Protein AF-A0A3D1AVZ0-F1 (afdb_monomer_lite)

Radius of gyration: 17.13 Å; chains: 1; bounding box: 31×27×48 Å

pLDDT: mean 89.75, std 7.51, range [69.0, 98.31]

Secondary structure (DSSP, 8-state):
-------HHHHHHHHHHHHHHHHTTGGG--S-SS--TTHHHH---HHHHHHHHHHHHHTT-GGG--

Sequence (66 aa):
PRDTQLDQEALNLCSDYWEAVRMAYEPFDTSPPGGTAEVYLHEMPGGQFTNLKEQAQALGLGERWP

Structure (mmCIF, N/CA/C/O backbone):
data_AF-A0A3D1AVZ0-F1
#
_entry.id   AF-A0A3D1AVZ0-F1
#
loop_
_atom_site.group_PDB
_atom_site.id
_atom_site.type_symbol
_atom_site.label_atom_id
_atom_site.label_alt_id
_atom_site.label_comp_id
_atom_site.label_asym_id
_atom_site.label_entity_id
_atom_site.label_seq_id
_atom_site.pdbx_PDB_ins_code
_atom_site.Cartn_x
_atom_site.Cartn_y
_atom_site.Cartn_z
_atom_site.occupancy
_atom_site.B_iso_or_equiv
_atom_site.auth_seq_id
_atom_site.auth_comp_id
_atom_site.auth_asym_id
_atom_site.auth_atom_id
_atom_site.pdbx_PDB_model_num
ATOM 1 N N . PRO A 1 1 ? -5.647 12.547 25.682 1.00 69.00 1 PRO A N 1
ATOM 2 C CA . PRO A 1 1 ? -5.899 13.505 24.576 1.00 69.00 1 PRO A CA 1
ATOM 3 C C . PRO A 1 1 ? -5.335 12.947 23.263 1.00 69.00 1 PRO A C 1
ATOM 5 O O . PRO A 1 1 ? -4.219 12.440 23.280 1.00 69.00 1 PRO A O 1
ATOM 8 N N . ARG A 1 2 ? -6.109 13.029 22.169 1.00 87.00 2 ARG A N 1
ATOM 9 C CA . ARG A 1 2 ? -5.933 12.283 20.899 1.00 87.00 2 ARG A CA 1
ATOM 10 C C . ARG A 1 2 ? -6.339 10.800 20.945 1.00 87.00 2 ARG A C 1
ATOM 12 O O . ARG A 1 2 ? -5.745 9.987 20.248 1.00 87.00 2 ARG A O 1
ATOM 19 N N . ASP A 1 3 ? -7.344 10.462 21.752 1.00 93.44 3 ASP A N 1
ATOM 20 C CA . ASP A 1 3 ? -8.045 9.185 21.587 1.00 93.44 3 ASP A CA 1
ATOM 21 C C . ASP A 1 3 ? -8.846 9.231 20.276 1.00 93.44 3 ASP A C 1
ATOM 23 O O . ASP A 1 3 ? -9.498 10.237 19.990 1.00 93.44 3 ASP A O 1
ATOM 27 N N . THR A 1 4 ? -8.740 8.177 19.470 1.00 94.38 4 THR A N 1
ATOM 28 C CA . THR A 1 4 ? -9.422 8.068 18.174 1.00 94.38 4 THR A CA 1
ATOM 29 C C . THR A 1 4 ? -10.900 7.720 18.321 1.00 94.38 4 THR A C 1
ATOM 31 O O . THR A 1 4 ? -11.653 7.954 17.381 1.00 94.38 4 THR A O 1
ATOM 34 N N . GLN A 1 5 ? -11.314 7.193 19.485 1.00 96.25 5 GLN A N 1
ATOM 35 C CA . GLN A 1 5 ? -12.674 6.706 19.752 1.00 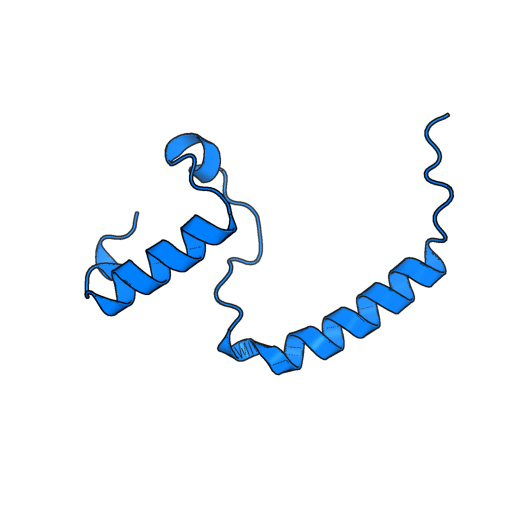96.25 5 GLN A CA 1
ATOM 36 C C . GLN A 1 5 ? -13.145 5.609 18.780 1.00 96.25 5 GLN A C 1
ATOM 38 O O . GLN A 1 5 ? -14.345 5.396 18.616 1.00 96.25 5 GLN A O 1
ATOM 43 N N . LEU A 1 6 ? -12.208 4.916 18.128 1.00 96.88 6 LEU A N 1
ATOM 44 C CA . LEU A 1 6 ? -12.496 3.776 17.268 1.00 96.88 6 LEU A CA 1
ATOM 45 C C . LEU A 1 6 ? -12.459 2.484 18.084 1.00 96.88 6 LEU A C 1
ATOM 47 O O . LEU A 1 6 ? -11.558 2.276 18.896 1.00 96.88 6 LEU A O 1
ATOM 51 N N . ASP A 1 7 ? -13.430 1.612 17.839 1.00 97.38 7 ASP A N 1
ATOM 52 C CA . ASP A 1 7 ? -13.486 0.290 18.453 1.00 97.38 7 ASP A CA 1
ATOM 53 C C . ASP A 1 7 ? -12.446 -0.637 17.806 1.00 97.38 7 ASP A C 1
ATOM 55 O O . ASP A 1 7 ? -12.537 -0.986 16.627 1.00 97.38 7 ASP A O 1
ATOM 59 N N . GLN A 1 8 ? -11.446 -1.032 18.590 1.00 96.81 8 GLN A N 1
ATOM 60 C CA . GLN A 1 8 ? -10.360 -1.886 18.128 1.00 96.81 8 GLN A CA 1
ATOM 61 C C . GLN A 1 8 ? -10.829 -3.303 17.765 1.00 96.81 8 GLN A C 1
ATOM 63 O O . GLN A 1 8 ? -10.296 -3.891 16.826 1.00 96.81 8 GLN A O 1
ATOM 68 N N . GLU A 1 9 ? -11.817 -3.856 18.469 1.00 97.81 9 GLU A N 1
ATOM 69 C CA . GLU A 1 9 ? -12.328 -5.201 18.193 1.00 97.81 9 GLU A CA 1
ATOM 70 C C . GLU A 1 9 ? -13.083 -5.221 16.861 1.00 97.81 9 GLU A C 1
ATOM 72 O O . GLU A 1 9 ? -12.836 -6.078 16.010 1.00 97.81 9 GLU A O 1
ATOM 77 N N . ALA A 1 10 ? -13.913 -4.202 16.623 1.00 97.88 10 ALA A N 1
ATOM 78 C CA . ALA A 1 10 ? -14.598 -4.028 15.347 1.00 97.88 10 ALA A CA 1
ATOM 79 C C . ALA A 1 10 ? -13.613 -3.842 14.176 1.00 97.88 10 ALA A C 1
ATOM 81 O O . ALA A 1 10 ? -13.833 -4.387 13.092 1.00 97.88 10 ALA A O 1
ATOM 82 N N . LEU A 1 11 ? -12.511 -3.109 14.385 1.00 98.06 11 LEU A N 1
ATOM 83 C CA . LEU A 1 11 ? -11.472 -2.928 13.366 1.00 98.06 11 LEU A CA 1
ATOM 84 C C . LEU A 1 11 ? -10.729 -4.231 13.050 1.00 98.06 11 LEU A C 1
ATOM 86 O O . LEU A 1 11 ? -10.466 -4.496 11.878 1.00 98.06 11 LEU A O 1
ATOM 90 N N . ASN A 1 12 ? -10.437 -5.057 14.056 1.00 98.00 12 ASN A N 1
ATOM 91 C CA . ASN A 1 12 ? -9.797 -6.356 13.841 1.00 98.00 12 ASN A CA 1
ATOM 92 C C . ASN A 1 12 ? -10.703 -7.293 13.028 1.00 98.00 12 ASN A C 1
ATOM 94 O O . ASN A 1 12 ? -10.253 -7.856 12.037 1.00 98.00 12 ASN A O 1
ATOM 98 N N . LEU A 1 13 ? -11.999 -7.364 13.354 1.00 98.31 13 LEU A N 1
ATOM 99 C CA . LEU A 1 13 ? -12.967 -8.145 12.571 1.00 98.31 13 LEU A CA 1
ATOM 100 C C . LEU A 1 13 ? -13.057 -7.671 11.111 1.00 98.31 13 LEU A C 1
ATOM 102 O O . LEU A 1 13 ? -13.147 -8.484 10.190 1.00 98.31 13 LEU A O 1
ATOM 106 N N . CYS A 1 14 ? -13.010 -6.354 10.883 1.00 98.00 14 CYS A N 1
ATOM 107 C CA . CYS A 1 14 ? -12.941 -5.800 9.530 1.00 98.00 14 CYS A CA 1
ATOM 108 C C . CYS A 1 14 ? -11.644 -6.207 8.814 1.00 98.00 14 CYS A C 1
ATOM 110 O O . CYS A 1 14 ? -11.684 -6.517 7.624 1.00 98.00 14 CYS A O 1
ATOM 112 N N . SER A 1 15 ? -10.510 -6.190 9.520 1.00 97.19 15 SER A N 1
ATOM 113 C CA . SER A 1 15 ? -9.206 -6.573 8.974 1.00 97.19 15 SER A CA 1
ATOM 114 C C . SER A 1 15 ? -9.205 -8.026 8.502 1.00 97.19 15 SER A C 1
ATOM 116 O O . SER A 1 15 ? -8.858 -8.276 7.350 1.00 97.19 15 SER A O 1
ATOM 118 N N . ASP A 1 16 ? -9.674 -8.955 9.338 1.00 97.81 16 ASP A N 1
ATOM 119 C CA . ASP A 1 16 ? -9.730 -10.388 9.019 1.00 97.81 16 ASP A CA 1
ATOM 120 C C . ASP A 1 16 ? -10.601 -10.657 7.780 1.00 97.81 16 ASP A C 1
ATOM 122 O O . ASP A 1 16 ? -10.241 -11.429 6.887 1.00 97.81 16 ASP A O 1
ATOM 126 N N . TYR A 1 17 ? -11.746 -9.972 7.684 1.00 97.69 17 TYR A N 1
ATOM 127 C CA . TYR A 1 17 ? -12.614 -10.059 6.510 1.00 97.69 17 TYR A CA 1
ATOM 128 C C . TYR A 1 17 ? -11.902 -9.580 5.236 1.00 97.69 17 TYR A C 1
ATOM 130 O O . TYR A 1 17 ? -11.948 -10.256 4.205 1.00 97.69 17 TYR A O 1
ATOM 138 N N . TRP A 1 18 ? -11.236 -8.423 5.286 1.00 97.31 18 TRP A N 1
ATOM 139 C CA . TRP A 1 18 ? -10.546 -7.873 4.117 1.00 97.31 18 TRP A CA 1
ATOM 140 C C . TRP A 1 18 ? -9.303 -8.670 3.723 1.00 97.31 18 TRP A C 1
ATOM 142 O O . TRP A 1 18 ? -8.992 -8.726 2.534 1.00 97.31 18 TRP A O 1
ATOM 152 N N . GLU A 1 19 ? -8.634 -9.330 4.667 1.00 94.50 19 GLU A N 1
ATOM 153 C CA . GLU A 1 19 ? -7.553 -10.274 4.376 1.00 94.50 19 GLU A CA 1
ATOM 154 C C . GLU A 1 19 ? -8.068 -11.459 3.548 1.00 94.50 19 GLU A C 1
ATOM 156 O O . GLU A 1 19 ? -7.520 -11.753 2.483 1.00 94.50 19 GLU A O 1
ATOM 161 N N . ALA A 1 20 ? -9.190 -12.063 3.954 1.00 96.25 20 ALA A N 1
ATOM 162 C CA . ALA A 1 20 ? -9.818 -13.144 3.198 1.00 96.25 20 ALA A CA 1
ATOM 163 C C . ALA A 1 20 ? -10.276 -12.695 1.798 1.00 96.25 20 ALA A C 1
ATOM 165 O O . ALA A 1 20 ? -10.082 -13.413 0.816 1.00 96.25 20 ALA A O 1
ATOM 166 N N . VAL A 1 21 ? -10.853 -11.494 1.676 1.00 96.81 21 VAL A N 1
ATOM 167 C CA . VAL A 1 21 ? -11.244 -10.933 0.372 1.00 96.81 21 VAL A CA 1
ATOM 168 C C . VAL A 1 21 ? -10.021 -10.681 -0.512 1.00 96.81 21 VAL A C 1
ATOM 170 O O . VAL A 1 21 ? -10.066 -10.995 -1.701 1.00 96.81 21 VAL A O 1
ATOM 173 N N . ARG A 1 22 ? -8.923 -10.151 0.044 1.00 94.06 22 ARG A N 1
ATOM 174 C CA . ARG A 1 22 ? -7.686 -9.862 -0.699 1.00 94.06 22 ARG A CA 1
ATOM 175 C C . ARG A 1 22 ? -7.107 -11.113 -1.357 1.00 94.06 22 ARG A C 1
ATOM 177 O O . ARG A 1 22 ? -6.641 -11.014 -2.488 1.00 94.06 22 ARG A O 1
ATOM 184 N N . MET A 1 23 ? -7.206 -12.281 -0.715 1.00 92.31 23 MET A N 1
ATOM 185 C CA . MET A 1 23 ? -6.741 -13.550 -1.296 1.00 92.31 23 MET A CA 1
ATOM 186 C C . MET A 1 23 ? -7.392 -13.864 -2.652 1.00 92.31 23 MET A C 1
ATOM 188 O O . MET A 1 23 ? -6.748 -14.441 -3.521 1.00 92.31 23 MET A O 1
ATOM 192 N N . ALA A 1 24 ? -8.639 -13.443 -2.888 1.00 95.94 24 ALA A N 1
ATOM 193 C CA . ALA A 1 24 ? -9.302 -13.648 -4.179 1.00 95.94 24 ALA A CA 1
ATOM 194 C C . ALA A 1 24 ? -8.715 -12.787 -5.319 1.00 95.94 24 ALA A C 1
ATOM 196 O O . ALA A 1 24 ? -8.985 -13.053 -6.489 1.00 95.94 24 ALA A O 1
ATOM 197 N N . TYR A 1 25 ? -7.919 -11.767 -4.988 1.00 94.19 25 TYR A N 1
ATOM 198 C CA . TYR A 1 25 ? -7.277 -10.845 -5.928 1.00 94.19 25 TYR A CA 1
ATOM 199 C C . TYR A 1 25 ? -5.763 -11.077 -6.047 1.00 94.19 25 TYR A C 1
ATOM 201 O O . TYR A 1 25 ? -5.080 -10.238 -6.629 1.00 94.19 25 TYR A O 1
ATOM 209 N N . GLU A 1 26 ? -5.244 -12.210 -5.556 1.00 90.50 26 GLU A N 1
ATOM 210 C CA . GLU A 1 26 ? -3.817 -12.573 -5.615 1.00 90.50 26 GLU A CA 1
ATOM 211 C C . GLU A 1 26 ? -3.160 -12.310 -6.990 1.00 90.50 26 GLU A C 1
ATOM 213 O O . GLU A 1 26 ? -2.087 -11.709 -7.009 1.00 90.50 26 GLU A O 1
ATOM 218 N N . PRO A 1 27 ? -3.785 -12.617 -8.151 1.00 90.56 27 PRO A N 1
ATOM 219 C CA . PRO A 1 27 ? -3.170 -12.345 -9.456 1.00 90.56 27 PRO A CA 1
ATOM 220 C C . PRO A 1 27 ? -2.901 -10.862 -9.765 1.00 90.56 27 PRO A C 1
ATOM 222 O O . PRO A 1 27 ? -2.163 -10.564 -10.700 1.00 90.56 27 PRO A O 1
ATOM 225 N N . PHE A 1 28 ? -3.518 -9.936 -9.027 1.00 87.94 28 PHE A N 1
ATOM 226 C CA . PHE A 1 28 ? -3.363 -8.489 -9.197 1.00 87.94 28 PHE A CA 1
ATOM 227 C C . PHE A 1 28 ? -2.479 -7.852 -8.115 1.00 87.94 28 PHE A C 1
ATOM 229 O O . PHE A 1 28 ? -2.221 -6.649 -8.168 1.00 87.94 28 PHE A O 1
ATOM 236 N N . ASP A 1 29 ? -2.024 -8.624 -7.125 1.00 82.81 29 ASP A N 1
ATOM 237 C CA . ASP A 1 29 ? -1.228 -8.122 -6.007 1.00 82.81 29 ASP A CA 1
ATOM 238 C C . ASP A 1 29 ? 0.265 -8.101 -6.363 1.00 82.81 29 ASP A C 1
ATOM 240 O O . ASP 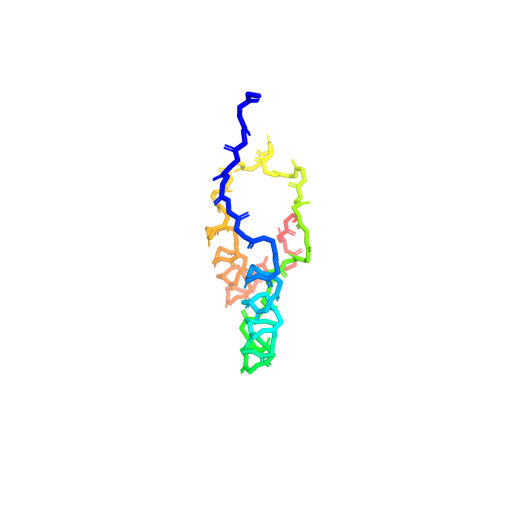A 1 29 ? 1.064 -8.909 -5.895 1.00 82.81 29 ASP A O 1
ATOM 244 N N . THR A 1 30 ? 0.652 -7.171 -7.240 1.00 76.44 30 THR A N 1
ATOM 245 C CA . THR A 1 30 ? 2.058 -6.988 -7.652 1.00 76.44 30 THR A CA 1
ATOM 246 C C . THR A 1 30 ? 2.814 -5.989 -6.774 1.00 76.44 30 THR A C 1
ATOM 248 O O . THR A 1 30 ? 3.997 -5.705 -6.999 1.00 76.44 30 THR A O 1
ATOM 251 N N . SER A 1 31 ? 2.144 -5.445 -5.754 1.00 71.69 31 SER A N 1
ATOM 252 C CA . SER A 1 31 ? 2.741 -4.467 -4.852 1.00 71.69 31 SER A CA 1
ATOM 253 C C . SER A 1 31 ? 3.712 -5.147 -3.884 1.00 71.69 31 SER A C 1
ATOM 255 O O . SER A 1 31 ? 3.392 -6.190 -3.313 1.00 71.69 31 SER A O 1
ATOM 257 N N . PRO A 1 32 ? 4.899 -4.563 -3.646 1.00 73.19 32 PRO A N 1
ATOM 258 C CA . PRO A 1 32 ? 5.804 -5.083 -2.635 1.00 73.19 32 PRO A CA 1
ATOM 259 C C . PRO A 1 32 ? 5.136 -5.049 -1.247 1.00 73.19 32 PRO A C 1
ATOM 261 O O . PRO A 1 32 ? 4.373 -4.128 -0.949 1.00 73.19 32 PRO A O 1
ATOM 264 N N . PRO A 1 33 ? 5.452 -6.010 -0.361 1.00 70.69 33 PRO A N 1
ATOM 265 C CA . PRO A 1 33 ? 4.803 -6.156 0.946 1.00 70.69 33 PRO A CA 1
ATOM 266 C C . PRO A 1 33 ? 5.138 -5.035 1.949 1.00 70.69 33 PRO A C 1
ATOM 268 O O . PRO A 1 33 ? 4.693 -5.079 3.094 1.00 70.69 33 PRO A O 1
ATOM 271 N N . GLY A 1 34 ? 5.918 -4.026 1.551 1.00 77.88 34 GLY A N 1
ATOM 272 C CA . GLY A 1 34 ? 6.313 -2.913 2.404 1.00 77.88 34 GLY A CA 1
ATOM 273 C C . GLY A 1 34 ? 6.699 -1.668 1.612 1.00 77.88 34 GLY A C 1
ATOM 274 O O . GLY A 1 34 ? 6.912 -1.710 0.401 1.00 77.88 34 GLY A O 1
ATOM 275 N N . GLY A 1 35 ? 6.788 -0.543 2.322 1.00 72.50 35 GLY A N 1
ATOM 276 C CA . GLY A 1 35 ? 7.285 0.706 1.754 1.00 72.50 35 GLY A CA 1
ATOM 277 C C . GLY A 1 35 ? 8.782 0.629 1.456 1.00 72.50 35 GLY A C 1
ATOM 278 O O . GLY A 1 35 ? 9.552 0.093 2.252 1.00 72.50 35 GLY A O 1
ATOM 279 N N . THR A 1 36 ? 9.193 1.197 0.325 1.00 80.25 36 THR A N 1
ATOM 280 C CA . THR A 1 36 ? 10.604 1.387 -0.035 1.00 80.25 36 THR A CA 1
ATOM 281 C C . THR A 1 36 ? 11.034 2.827 0.255 1.00 80.25 36 THR A C 1
ATOM 283 O O . THR A 1 36 ? 10.268 3.769 0.043 1.00 80.25 36 THR A O 1
ATOM 286 N N . ALA A 1 37 ? 12.271 3.012 0.728 1.00 85.50 37 ALA A N 1
ATOM 287 C CA . ALA A 1 37 ? 12.867 4.341 0.899 1.00 85.50 37 ALA A CA 1
ATOM 288 C C . ALA A 1 37 ? 13.189 5.020 -0.446 1.00 85.50 37 ALA A C 1
ATOM 290 O O . ALA A 1 37 ? 13.438 6.223 -0.486 1.00 85.50 37 ALA A O 1
ATOM 291 N N . GLU A 1 38 ? 13.141 4.277 -1.552 1.00 82.75 38 GLU A N 1
ATOM 292 C CA . GLU A 1 38 ? 13.356 4.795 -2.906 1.00 82.75 38 GLU A CA 1
ATOM 293 C C . GLU A 1 38 ? 12.340 5.870 -3.299 1.00 82.75 38 GLU A C 1
ATOM 295 O O . GLU A 1 38 ? 12.639 6.695 -4.161 1.00 82.75 38 GLU A O 1
ATOM 300 N N . VAL A 1 39 ? 11.194 5.948 -2.608 1.00 88.62 39 VAL A N 1
ATOM 301 C CA . VAL A 1 39 ? 10.234 7.046 -2.779 1.00 88.62 39 VAL A CA 1
ATOM 302 C C . VAL A 1 39 ? 10.885 8.421 -2.605 1.00 88.62 39 VAL A C 1
ATOM 304 O O . VAL A 1 39 ? 10.485 9.361 -3.280 1.00 88.62 39 VAL A O 1
ATOM 307 N N . TYR A 1 40 ? 11.929 8.542 -1.777 1.00 89.19 40 TYR A N 1
ATOM 308 C CA . TYR A 1 40 ? 12.681 9.790 -1.604 1.00 89.19 40 TYR A CA 1
ATOM 309 C C . TYR A 1 40 ? 13.649 10.103 -2.753 1.00 89.19 40 TYR A C 1
ATOM 311 O O . TYR A 1 40 ? 14.192 11.201 -2.807 1.00 89.19 40 TYR A O 1
ATOM 319 N N . LEU A 1 41 ? 13.897 9.143 -3.645 1.00 90.00 41 LEU A N 1
ATOM 320 C CA . LEU A 1 41 ? 14.741 9.311 -4.826 1.00 90.00 41 LEU A CA 1
ATOM 321 C C . LEU A 1 41 ? 13.898 9.580 -6.071 1.00 90.00 41 LEU A C 1
ATOM 323 O O . LEU A 1 41 ? 14.178 10.517 -6.811 1.00 90.00 41 LEU A O 1
ATOM 327 N N . HIS A 1 42 ? 12.892 8.738 -6.319 1.00 88.56 42 HIS A N 1
ATOM 328 C CA . HIS A 1 42 ? 12.094 8.801 -7.542 1.00 88.56 42 HIS A CA 1
ATOM 329 C C . HIS A 1 42 ? 10.801 9.615 -7.394 1.00 88.56 42 HIS A C 1
ATOM 331 O O . HIS A 1 42 ? 10.180 9.928 -8.406 1.00 88.56 42 HIS A O 1
ATOM 337 N N . GLU A 1 43 ? 10.362 9.905 -6.161 1.00 91.00 43 GLU A N 1
ATOM 338 C CA . GLU A 1 43 ? 9.189 10.740 -5.827 1.00 91.00 43 GLU A CA 1
ATOM 339 C C . GLU A 1 43 ? 7.875 10.310 -6.503 1.00 91.00 43 GLU A C 1
ATOM 341 O O . GLU A 1 43 ? 6.912 11.068 -6.618 1.00 91.00 43 GLU A O 1
ATOM 346 N N . MET A 1 44 ? 7.818 9.054 -6.944 1.00 90.00 44 MET A N 1
ATOM 347 C CA . MET A 1 44 ? 6.654 8.519 -7.643 1.00 90.00 44 MET A CA 1
ATOM 348 C C . MET A 1 44 ? 5.522 8.291 -6.637 1.00 90.00 44 MET A C 1
ATOM 350 O O . MET A 1 44 ? 5.734 7.605 -5.632 1.00 90.00 44 MET A O 1
ATOM 354 N N . PRO A 1 45 ? 4.306 8.791 -6.916 1.00 86.81 45 PRO A N 1
ATOM 355 C CA . PRO A 1 45 ? 3.118 8.439 -6.151 1.00 8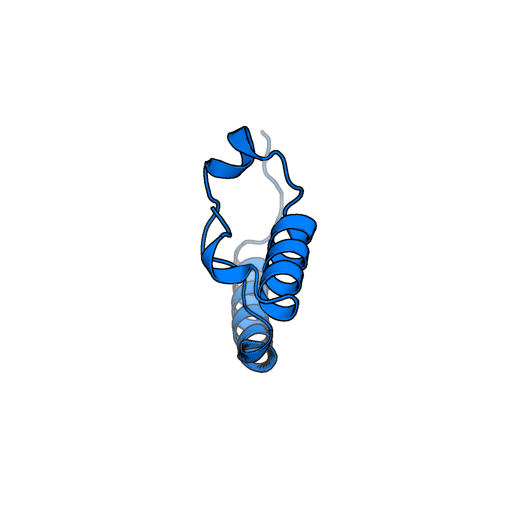6.81 45 PRO A CA 1
ATOM 356 C C . PRO A 1 45 ? 2.924 6.919 -6.111 1.00 86.81 45 PRO A C 1
ATOM 358 O O . PRO A 1 45 ? 3.149 6.244 -7.115 1.00 86.81 45 PRO A O 1
ATOM 361 N N . GLY A 1 46 ? 2.449 6.379 -4.982 1.00 83.06 46 GLY A N 1
ATOM 362 C CA . GLY A 1 46 ? 2.371 4.926 -4.766 1.00 83.06 46 GLY A CA 1
ATOM 363 C C . GLY A 1 46 ? 1.703 4.157 -5.915 1.00 83.06 46 GLY A C 1
ATOM 364 O O . GLY A 1 46 ? 2.313 3.267 -6.497 1.00 83.06 46 GLY A O 1
ATOM 365 N N . GLY A 1 47 ? 0.494 4.558 -6.325 1.00 84.25 47 GLY A N 1
ATOM 366 C CA . GLY A 1 47 ? -0.201 3.908 -7.447 1.00 84.25 47 GLY A CA 1
ATOM 367 C C . GLY A 1 47 ? 0.488 4.081 -8.809 1.00 84.25 47 GLY A C 1
ATOM 368 O O . GLY A 1 47 ? 0.323 3.249 -9.695 1.00 84.25 47 GLY A O 1
ATOM 369 N N . GLN A 1 48 ? 1.286 5.136 -8.991 1.00 86.88 48 GLN A N 1
ATOM 370 C CA . GLN A 1 48 ? 2.018 5.379 -10.234 1.00 86.88 48 GLN A CA 1
ATOM 371 C C . GLN A 1 48 ? 3.252 4.481 -10.357 1.00 86.88 48 GLN A C 1
ATOM 373 O O . GLN A 1 48 ? 3.572 4.074 -11.471 1.00 86.88 48 GLN A O 1
ATOM 378 N N . PHE A 1 49 ? 3.910 4.140 -9.243 1.00 88.44 49 PHE A N 1
ATOM 379 C CA . PHE A 1 49 ? 5.070 3.246 -9.244 1.00 88.44 49 PHE A CA 1
ATOM 380 C C . PHE A 1 49 ? 4.711 1.872 -9.816 1.00 88.44 49 PHE A C 1
ATOM 382 O O . PHE A 1 49 ? 5.314 1.439 -10.796 1.00 88.44 49 PHE A O 1
ATOM 389 N N . THR A 1 50 ? 3.686 1.219 -9.255 1.00 86.44 50 THR A N 1
ATOM 390 C CA . THR A 1 50 ? 3.249 -0.108 -9.712 1.00 86.44 50 THR A CA 1
ATOM 391 C C . THR A 1 50 ? 2.798 -0.052 -11.169 1.00 86.44 50 THR A C 1
ATOM 393 O O . THR A 1 50 ? 3.275 -0.831 -11.986 1.00 86.44 50 THR A O 1
ATOM 396 N N . ASN A 1 51 ? 1.981 0.941 -11.539 1.00 88.88 51 ASN A N 1
ATOM 397 C CA . ASN A 1 51 ? 1.522 1.097 -12.921 1.00 88.88 51 ASN A CA 1
ATOM 398 C C . ASN A 1 51 ? 2.679 1.268 -13.917 1.00 88.88 51 ASN A C 1
ATOM 400 O O . ASN A 1 51 ? 2.666 0.659 -14.985 1.00 88.88 51 ASN A O 1
ATOM 404 N N . LEU A 1 52 ? 3.677 2.094 -13.593 1.00 90.88 52 LEU A N 1
ATOM 405 C CA . LEU A 1 52 ? 4.800 2.354 -14.491 1.00 90.88 52 LEU A CA 1
ATOM 406 C C . LEU A 1 52 ? 5.756 1.155 -14.576 1.00 90.88 52 LEU A C 1
ATOM 408 O O . LEU A 1 52 ? 6.297 0.886 -15.648 1.00 90.88 52 LEU A O 1
ATOM 412 N N . LYS A 1 53 ? 5.913 0.400 -13.484 1.00 88.69 53 LYS A N 1
ATOM 413 C CA . LYS A 1 53 ? 6.671 -0.854 -13.469 1.00 88.69 53 LYS A CA 1
ATOM 414 C C . LYS A 1 53 ? 6.036 -1.904 -14.387 1.00 88.69 53 LYS A C 1
ATOM 416 O O . LYS A 1 53 ? 6.738 -2.471 -15.223 1.00 88.69 53 LYS A O 1
ATOM 421 N N . GLU A 1 54 ? 4.720 -2.102 -14.304 1.00 90.81 54 GLU A N 1
ATOM 422 C CA . GLU A 1 54 ? 3.984 -3.001 -15.209 1.00 90.81 54 GLU A CA 1
ATOM 423 C C . GLU A 1 54 ? 4.094 -2.541 -16.675 1.00 90.81 54 GLU A C 1
ATOM 425 O O . GLU A 1 54 ? 4.329 -3.344 -17.579 1.00 90.81 54 GLU A O 1
ATOM 430 N N . GLN A 1 55 ? 4.015 -1.228 -16.935 1.00 93.44 55 GLN A N 1
ATOM 431 C CA . GLN A 1 55 ? 4.234 -0.671 -18.277 1.00 93.44 55 GLN A CA 1
ATOM 432 C C . GLN A 1 55 ? 5.653 -0.941 -18.797 1.00 93.44 55 GLN A C 1
ATOM 434 O O . GLN A 1 55 ? 5.821 -1.312 -19.960 1.00 93.44 55 GLN A O 1
ATOM 439 N N . ALA A 1 56 ? 6.680 -0.784 -17.957 1.00 93.44 56 ALA A N 1
ATOM 440 C CA . ALA A 1 56 ? 8.059 -1.081 -18.329 1.00 93.44 56 ALA A CA 1
ATOM 441 C C . ALA A 1 56 ? 8.232 -2.566 -18.677 1.00 93.44 56 ALA A C 1
ATOM 443 O O . ALA A 1 56 ? 8.870 -2.885 -19.680 1.00 93.44 56 ALA A O 1
ATOM 444 N N . GLN A 1 57 ? 7.620 -3.473 -17.911 1.00 91.75 57 GLN A N 1
ATOM 445 C CA . GLN A 1 57 ? 7.617 -4.904 -18.224 1.00 91.75 57 GLN A CA 1
ATOM 446 C C . GLN A 1 57 ? 6.933 -5.196 -19.566 1.00 91.75 57 GLN A C 1
ATOM 448 O O . GLN A 1 57 ? 7.524 -5.868 -20.412 1.00 91.75 57 GLN A O 1
ATOM 453 N N . ALA A 1 58 ? 5.748 -4.627 -19.812 1.00 93.31 58 ALA A N 1
ATOM 454 C CA . ALA A 1 58 ? 5.008 -4.806 -21.063 1.00 93.31 58 ALA A CA 1
ATOM 455 C C . ALA A 1 58 ? 5.772 -4.305 -22.305 1.00 93.31 58 ALA A C 1
ATOM 457 O O . ALA A 1 58 ? 5.606 -4.842 -23.400 1.00 93.31 58 ALA A O 1
ATOM 458 N N . LEU A 1 59 ? 6.631 -3.295 -22.140 1.00 96.44 59 LEU A N 1
ATOM 459 C CA . LEU A 1 59 ? 7.483 -2.743 -23.198 1.00 96.44 59 LE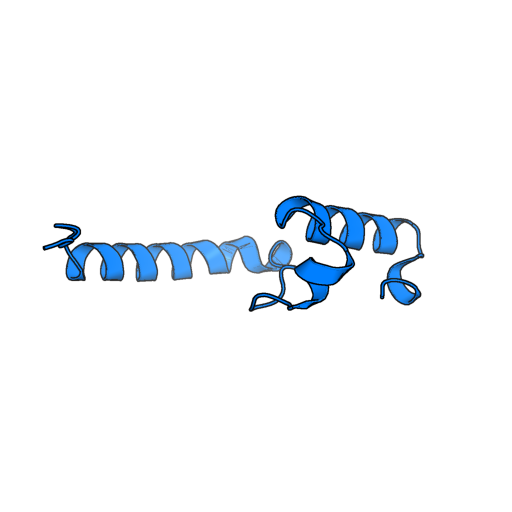U A CA 1
ATOM 460 C C . LEU A 1 59 ? 8.851 -3.443 -23.323 1.00 96.44 59 LEU A C 1
ATOM 462 O O . LEU A 1 59 ? 9.684 -3.008 -24.118 1.00 96.44 59 LEU A O 1
ATOM 466 N N . GLY A 1 60 ? 9.114 -4.499 -22.546 1.00 95.19 60 GLY A N 1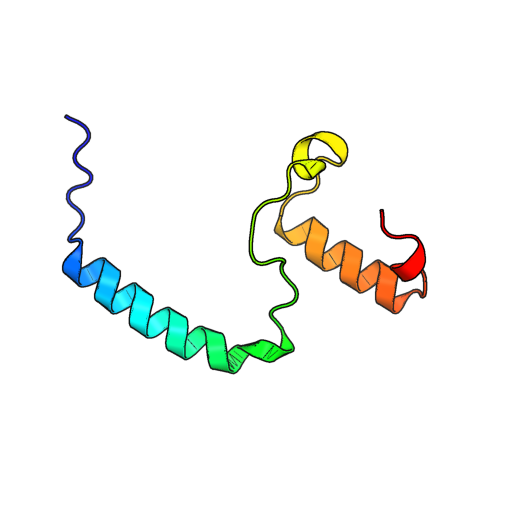
ATOM 467 C CA . GLY A 1 60 ? 10.40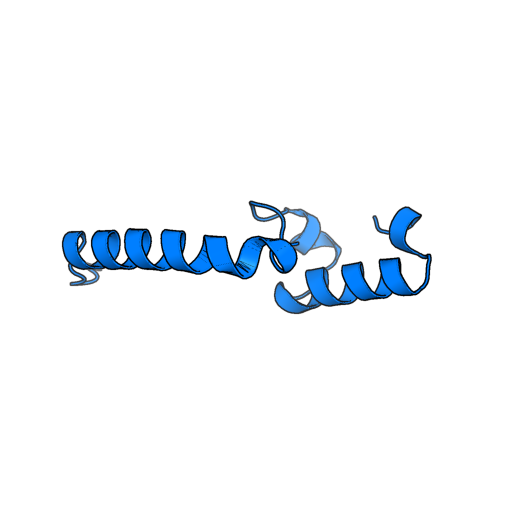6 -5.199 -22.540 1.00 95.19 60 GLY A CA 1
ATOM 468 C C . GLY A 1 60 ? 11.542 -4.416 -21.869 1.00 95.19 60 GLY A C 1
ATOM 469 O O . GLY A 1 60 ? 12.715 -4.716 -22.074 1.00 95.19 60 GLY A O 1
ATOM 470 N N . LEU A 1 61 ? 11.207 -3.402 -21.068 1.00 95.38 61 LEU A N 1
ATOM 471 C CA . LEU A 1 61 ? 12.138 -2.559 -20.313 1.00 95.38 61 LEU A CA 1
ATOM 472 C C . LEU A 1 61 ? 12.276 -2.987 -18.841 1.00 95.38 61 LEU A C 1
ATOM 474 O O . LEU A 1 61 ? 12.991 -2.328 -18.092 1.00 95.38 61 LEU A O 1
ATOM 478 N N . GLY A 1 62 ? 11.619 -4.077 -18.426 1.00 89.81 62 GLY A N 1
ATOM 479 C CA . GLY A 1 62 ? 11.582 -4.538 -17.032 1.00 89.81 62 GLY A CA 1
ATOM 480 C C . GLY A 1 62 ? 12.961 -4.776 -16.407 1.00 89.81 62 GLY A C 1
ATOM 481 O O . GLY A 1 62 ? 13.199 -4.331 -15.294 1.00 89.81 62 GLY A O 1
ATOM 482 N N . GLU A 1 63 ? 13.901 -5.370 -17.148 1.00 90.75 63 GLU A N 1
ATOM 483 C CA . GLU A 1 63 ? 15.286 -5.624 -16.693 1.00 90.75 63 GLU A CA 1
ATOM 484 C C . GLU A 1 63 ? 16.100 -4.343 -16.429 1.00 90.75 63 GLU A C 1
ATOM 486 O O . GLU A 1 63 ? 17.188 -4.384 -15.864 1.00 90.75 63 GLU A O 1
ATOM 491 N N . ARG A 1 64 ? 15.601 -3.190 -16.889 1.00 89.94 64 ARG A N 1
ATOM 492 C CA . ARG A 1 64 ? 16.216 -1.872 -16.685 1.00 89.94 64 ARG A CA 1
ATOM 493 C C . ARG A 1 64 ? 15.486 -1.043 -15.633 1.00 89.94 64 ARG A C 1
ATOM 495 O O . ARG A 1 64 ? 15.835 0.125 -15.455 1.00 89.94 64 ARG A O 1
ATOM 502 N N . TRP A 1 65 ? 14.453 -1.603 -15.008 1.00 87.88 65 TRP A N 1
ATOM 503 C CA . TRP A 1 65 ? 13.798 -0.957 -13.887 1.00 87.88 65 TRP A CA 1
ATOM 504 C C . TRP A 1 65 ? 14.779 -0.933 -12.703 1.00 87.88 65 TRP A C 1
ATOM 506 O O . TRP A 1 65 ? 15.331 -1.988 -12.387 1.00 87.88 65 TRP A O 1
ATOM 516 N N . PRO A 1 66 ? 15.061 0.248 -12.128 1.00 77.75 66 PRO A N 1
ATOM 517 C CA . PRO A 1 66 ? 16.018 0.392 -11.037 1.00 77.75 66 PRO A CA 1
ATOM 518 C C . PRO A 1 66 ? 15.580 -0.333 -9.761 1.00 77.75 66 PRO A C 1
ATOM 520 O O . PRO A 1 66 ? 14.356 -0.543 -9.575 1.00 77.75 66 PRO A O 1
#

Foldseek 3Di:
DPDPPDDPVVVVVVVVVVVVVVVVVVVVPPADPDDDPCCVVPVADRVRVVVVLVVCVVVVNNVVDD